Protein AF-A0A2D4TL24-F1 (afdb_monomer_lite)

Foldseek 3Di:
DVVVVVVVVVVVVVVVVVVVDDPPAFDKDKDFPPPVVVVVVVQCVRLVHDKDFDDWDDD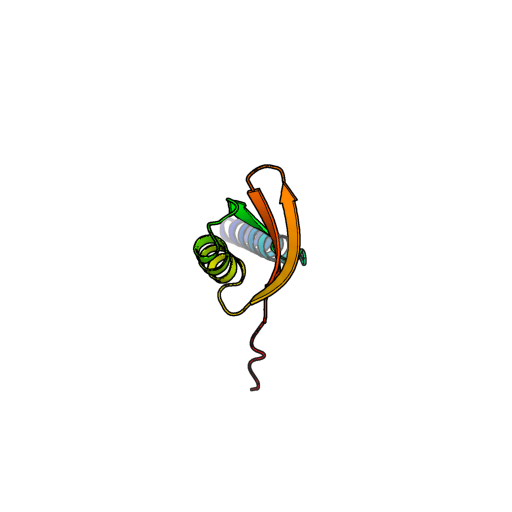DRMIITGIDRDPDPPPD

pLDDT: mean 82.87, std 15.15, range [38.28, 97.06]

Radius of gyration: 19.34 Å; chains: 1; bounding box: 38×36×53 Å

Secondary structure (DSSP, 8-state):
-HHHHHHHHHHHHHHHHHHT----PPPEEEEETT-HHHHHHHHHHHHTS-EEEEEEEEETTEEEEEEEE-------

Sequence (76 aa):
MLNSLHISITCYILLMMVLAGCSKKEPEVFFRRGERDVLKMKSIQACHGDFRVMEETDFGPFIRAKLKCIKRELRG

Structure (mmCIF, N/CA/C/O backbone):
data_AF-A0A2D4TL24-F1
#
_entry.id   AF-A0A2D4TL24-F1
#
loop_
_atom_site.group_PDB
_atom_site.id
_atom_site.type_symbol
_atom_site.label_atom_id
_atom_site.label_alt_id
_atom_site.label_comp_id
_atom_site.label_asym_id
_atom_site.label_entity_id
_atom_site.label_seq_id
_atom_site.pdbx_PDB_ins_code
_atom_site.Cartn_x
_atom_site.Cartn_y
_atom_site.Cartn_z
_atom_site.occupancy
_atom_site.B_iso_or_equiv
_atom_site.auth_seq_id
_atom_site.auth_comp_id
_atom_site.auth_asym_id
_atom_site.auth_atom_id
_atom_site.pdbx_PDB_model_num
ATOM 1 N N . MET A 1 1 ? 25.286 15.944 -39.843 1.00 49.44 1 MET A N 1
ATOM 2 C CA . MET A 1 1 ? 25.606 16.147 -38.408 1.00 49.44 1 MET A CA 1
ATOM 3 C C . MET A 1 1 ? 24.376 16.113 -37.496 1.00 49.44 1 MET A C 1
ATOM 5 O O . MET A 1 1 ? 24.498 15.594 -36.395 1.00 49.44 1 MET A O 1
ATOM 9 N N . LEU A 1 2 ? 23.195 16.562 -37.948 1.00 55.84 2 LEU A N 1
ATOM 10 C CA . LEU A 1 2 ? 21.944 16.552 -37.165 1.00 55.84 2 LEU A CA 1
ATOM 11 C C . LEU A 1 2 ? 21.516 15.148 -36.673 1.00 55.84 2 LEU A C 1
ATOM 13 O O . LEU A 1 2 ? 21.109 14.988 -35.527 1.00 55.84 2 LEU A O 1
ATOM 17 N N . ASN A 1 3 ? 21.712 14.114 -37.498 1.00 56.97 3 ASN A N 1
ATOM 18 C CA . ASN A 1 3 ? 21.303 12.739 -37.173 1.00 56.97 3 ASN A CA 1
ATOM 19 C C . ASN A 1 3 ? 22.155 12.095 -36.065 1.00 56.97 3 ASN A C 1
ATOM 21 O O . ASN A 1 3 ? 21.631 11.342 -35.253 1.00 56.97 3 ASN A O 1
ATOM 25 N N . SER A 1 4 ? 23.451 12.422 -35.990 1.00 60.16 4 SER A N 1
ATOM 26 C CA . SER A 1 4 ? 24.353 11.867 -34.965 1.00 60.16 4 SER A CA 1
ATOM 27 C C . SER A 1 4 ? 24.065 12.458 -33.579 1.00 60.16 4 SER A C 1
ATOM 29 O O . SER A 1 4 ? 24.113 11.761 -32.567 1.00 60.16 4 SER A O 1
ATOM 31 N N . LEU A 1 5 ? 23.690 13.743 -33.538 1.00 60.97 5 LEU A N 1
ATOM 32 C CA . LEU A 1 5 ? 23.292 14.428 -32.308 1.00 60.97 5 LEU A CA 1
ATOM 33 C C . LEU A 1 5 ? 21.958 13.885 -31.767 1.00 60.97 5 LEU A C 1
ATOM 35 O O . LEU A 1 5 ? 21.823 13.662 -30.567 1.00 60.97 5 LEU A O 1
ATOM 39 N N . HIS A 1 6 ? 21.002 13.599 -32.657 1.00 64.06 6 HIS A N 1
ATOM 40 C CA . HIS A 1 6 ? 19.699 13.035 -32.297 1.00 64.06 6 HIS A CA 1
ATOM 41 C C . HIS A 1 6 ? 19.816 11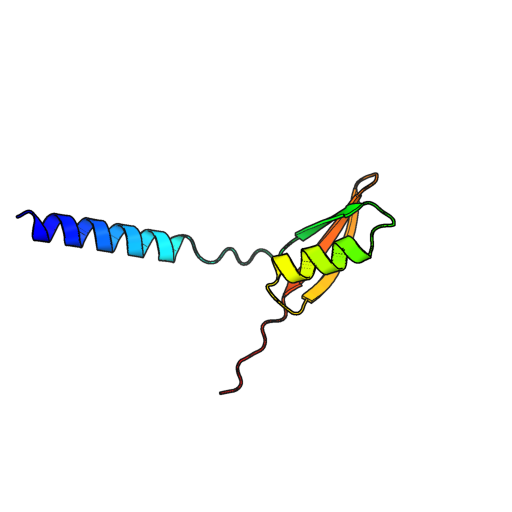.616 -31.715 1.00 64.06 6 HIS A C 1
ATOM 43 O O . HIS A 1 6 ? 19.181 11.294 -30.711 1.00 64.06 6 HIS A O 1
ATOM 49 N N . ILE A 1 7 ? 20.679 10.778 -32.300 1.00 71.69 7 ILE A N 1
ATOM 50 C CA . ILE A 1 7 ? 20.972 9.425 -31.797 1.00 71.69 7 ILE A CA 1
ATOM 51 C C . ILE A 1 7 ? 21.605 9.485 -30.397 1.00 71.69 7 ILE A C 1
ATOM 53 O O . ILE A 1 7 ? 21.183 8.748 -29.508 1.00 71.69 7 ILE A O 1
ATOM 57 N N . SER A 1 8 ? 22.556 10.400 -30.173 1.00 78.75 8 SER A N 1
ATOM 58 C CA . SER A 1 8 ? 23.220 10.569 -28.872 1.00 78.75 8 SER A CA 1
ATOM 59 C C . SER A 1 8 ? 22.238 10.959 -27.757 1.00 78.75 8 SER A C 1
ATOM 61 O O . SER A 1 8 ? 22.228 10.350 -26.686 1.00 78.75 8 SER A O 1
ATOM 63 N N . ILE A 1 9 ? 21.332 11.903 -28.037 1.00 83.38 9 ILE A N 1
ATOM 64 C CA . ILE A 1 9 ? 20.297 12.338 -27.084 1.00 83.38 9 ILE A CA 1
ATOM 65 C C . ILE A 1 9 ? 19.319 11.196 -26.778 1.00 83.38 9 ILE A C 1
ATOM 67 O O . ILE A 1 9 ? 18.973 10.966 -25.621 1.00 83.38 9 ILE A O 1
ATOM 71 N N . THR A 1 10 ? 18.911 10.439 -27.798 1.00 82.94 10 THR A N 1
ATOM 72 C CA . THR A 1 10 ? 17.950 9.337 -27.628 1.00 82.94 10 THR A CA 1
ATOM 73 C C . THR A 1 10 ? 18.545 8.209 -26.776 1.00 82.94 10 THR A C 1
ATOM 75 O O . THR A 1 10 ? 17.881 7.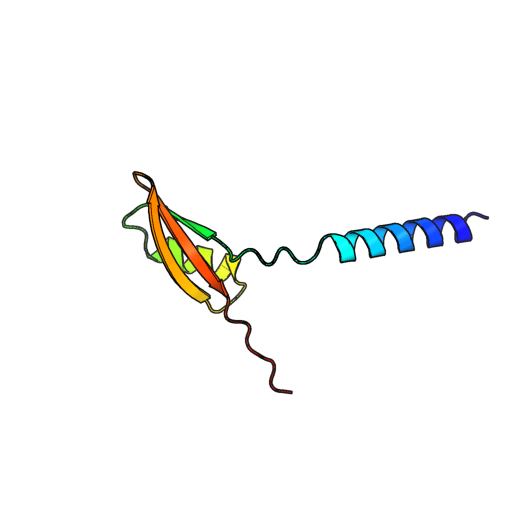702 -25.872 1.00 82.94 10 THR A O 1
ATOM 78 N N . CYS A 1 11 ? 19.819 7.866 -26.995 1.00 82.81 11 CYS A N 1
ATOM 79 C CA . CYS A 1 11 ? 20.551 6.902 -26.167 1.00 82.81 11 CYS A CA 1
ATOM 80 C C . CYS A 1 11 ? 20.687 7.368 -24.712 1.00 82.81 11 CYS A C 1
ATOM 82 O O . CYS A 1 11 ? 20.505 6.570 -23.793 1.00 82.81 11 CYS A O 1
ATOM 84 N N . TYR A 1 12 ? 20.967 8.655 -24.492 1.00 85.31 12 TYR A N 1
ATOM 85 C CA . TYR A 1 12 ? 21.070 9.217 -23.147 1.00 85.31 12 TYR A CA 1
ATOM 86 C C . TYR A 1 12 ? 19.735 9.140 -22.391 1.00 85.31 12 TYR A C 1
ATOM 88 O O . TYR A 1 12 ? 19.700 8.713 -21.239 1.00 85.31 12 TYR A O 1
ATOM 96 N N . ILE A 1 13 ? 18.620 9.472 -23.046 1.00 82.56 13 ILE A N 1
ATOM 97 C CA . ILE A 1 13 ? 17.283 9.395 -22.437 1.00 82.56 13 ILE A CA 1
ATOM 98 C C . ILE A 1 13 ? 16.913 7.941 -22.098 1.00 82.56 13 ILE A C 1
ATOM 100 O O . ILE A 1 13 ? 16.406 7.674 -21.008 1.00 82.56 13 ILE A O 1
ATOM 104 N N . LEU A 1 14 ? 17.204 6.990 -22.992 1.00 81.69 14 LEU A N 1
ATOM 105 C CA . LEU A 1 14 ? 16.991 5.560 -22.741 1.00 81.69 14 LEU A CA 1
ATOM 106 C C . LEU A 1 14 ? 17.810 5.061 -21.543 1.00 81.69 14 LEU A C 1
ATOM 108 O O . LEU A 1 14 ? 17.271 4.364 -20.685 1.00 81.69 14 LEU A O 1
ATOM 112 N N . LEU A 1 15 ? 19.077 5.468 -21.436 1.00 79.69 15 LEU A N 1
ATOM 113 C CA . LEU A 1 15 ? 19.936 5.126 -20.301 1.00 79.69 15 LEU A CA 1
ATOM 114 C C . LEU A 1 15 ? 19.376 5.670 -18.977 1.00 79.69 15 LEU A C 1
ATOM 116 O O . LEU A 1 15 ? 19.3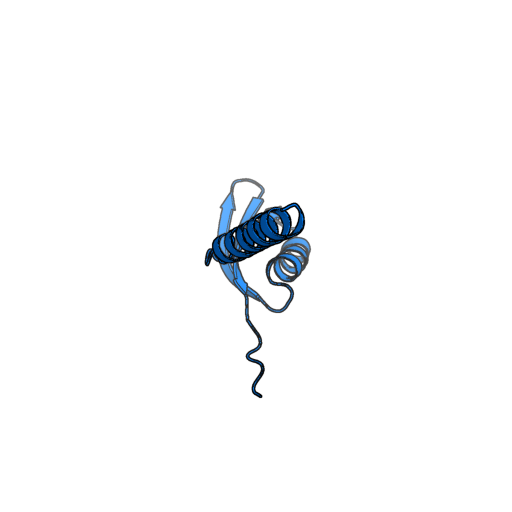31 4.947 -17.984 1.00 79.69 15 LEU A O 1
ATOM 120 N N . MET A 1 16 ? 18.896 6.916 -18.965 1.00 76.62 16 MET A N 1
ATOM 121 C CA . MET A 1 16 ? 18.306 7.531 -17.770 1.00 76.62 16 MET A CA 1
ATOM 122 C C . MET A 1 16 ? 16.999 6.844 -17.347 1.00 76.62 16 MET A C 1
ATOM 124 O O . MET A 1 16 ? 16.766 6.671 -16.152 1.00 76.62 16 MET A O 1
ATOM 128 N N . MET A 1 17 ? 16.177 6.382 -18.297 1.00 74.62 17 MET A N 1
ATOM 129 C CA . MET A 1 17 ? 14.977 5.589 -17.993 1.00 74.62 17 MET A CA 1
ATOM 130 C C . MET A 1 17 ? 15.314 4.234 -17.356 1.00 74.62 17 MET A C 1
ATOM 132 O O . MET A 1 17 ? 14.617 3.802 -16.440 1.00 74.62 17 MET A O 1
ATOM 136 N N . VAL A 1 18 ? 16.395 3.582 -17.795 1.00 72.19 18 VAL A N 1
ATOM 137 C CA . VAL A 1 18 ? 16.863 2.319 -17.200 1.00 72.19 18 VAL A CA 1
ATOM 138 C C . VAL A 1 18 ? 17.412 2.543 -15.790 1.00 72.19 18 VAL A C 1
ATOM 140 O O . VAL A 1 18 ? 17.106 1.765 -14.893 1.00 72.19 18 VAL A O 1
ATOM 143 N N . LEU A 1 19 ? 18.169 3.622 -15.564 1.00 68.69 19 LEU A N 1
ATOM 144 C CA . LEU A 1 19 ? 18.719 3.954 -14.243 1.00 68.69 19 LEU A CA 1
ATOM 145 C C . LEU A 1 19 ? 17.643 4.406 -13.238 1.00 68.69 19 LEU A C 1
ATOM 147 O O . LEU A 1 19 ? 17.837 4.267 -12.031 1.00 68.69 19 LEU A O 1
ATOM 151 N N . ALA A 1 20 ? 16.501 4.909 -13.714 1.00 66.88 20 ALA A N 1
ATOM 152 C CA . ALA A 1 20 ? 15.370 5.291 -12.869 1.00 66.88 20 ALA A CA 1
ATOM 153 C C . ALA A 1 20 ? 14.537 4.095 -12.344 1.00 66.88 20 ALA A C 1
ATOM 155 O O . ALA A 1 20 ? 13.722 4.277 -11.437 1.00 66.88 20 ALA A O 1
ATOM 156 N N . GLY A 1 21 ? 14.732 2.871 -12.859 1.00 60.44 21 GLY A N 1
ATOM 157 C CA . GLY A 1 21 ? 14.095 1.643 -12.355 1.00 60.44 21 GLY A CA 1
ATOM 158 C C . GLY A 1 21 ? 15.133 0.723 -11.699 1.00 60.44 21 GLY A C 1
ATOM 159 O O . GLY A 1 21 ? 16.165 0.438 -12.277 1.00 60.44 21 GLY A O 1
ATOM 160 N N . CYS A 1 22 ? 14.992 0.180 -10.495 1.00 59.34 22 CYS A N 1
ATOM 161 C CA . CYS A 1 22 ? 13.819 -0.202 -9.728 1.00 59.34 22 CYS A CA 1
ATOM 162 C C . CYS A 1 22 ? 14.070 0.139 -8.255 1.00 59.34 22 CYS A C 1
ATOM 164 O O . CYS A 1 22 ? 14.873 -0.531 -7.598 1.00 59.34 22 CYS A O 1
ATOM 166 N N . SER A 1 23 ? 13.354 1.120 -7.703 1.00 55.53 23 SER A N 1
ATOM 167 C CA . SER A 1 23 ? 13.268 1.240 -6.247 1.00 55.53 23 SER A CA 1
ATOM 168 C C . SER A 1 23 ? 12.581 -0.019 -5.714 1.00 55.53 23 SER A C 1
ATOM 170 O O . SER A 1 23 ? 11.372 -0.185 -5.850 1.00 55.53 23 SER A O 1
ATOM 172 N N . LYS A 1 24 ? 13.359 -0.943 -5.134 1.00 64.38 24 LYS A N 1
ATOM 173 C CA . LYS A 1 24 ? 12.870 -2.173 -4.479 1.00 64.38 24 LYS A CA 1
ATOM 174 C C . LYS A 1 24 ? 12.199 -1.886 -3.129 1.00 64.38 24 LYS A C 1
ATOM 176 O O . LYS A 1 24 ? 12.156 -2.764 -2.271 1.00 64.38 24 LYS A O 1
ATOM 181 N N . LYS A 1 25 ? 11.738 -0.657 -2.892 1.00 71.81 25 LYS A N 1
ATOM 182 C CA . LYS A 1 25 ? 11.048 -0.338 -1.651 1.00 71.81 25 LYS A CA 1
ATOM 183 C C . LYS A 1 25 ? 9.646 -0.934 -1.726 1.00 71.81 25 LYS A C 1
ATOM 185 O O . LYS A 1 25 ? 8.907 -0.657 -2.668 1.00 71.81 25 LYS A O 1
ATOM 190 N N . GLU A 1 26 ? 9.316 -1.780 -0.756 1.00 82.75 26 GLU A N 1
ATOM 191 C CA . GLU A 1 26 ? 7.962 -2.307 -0.597 1.00 82.75 26 GLU A CA 1
ATOM 192 C C . GLU A 1 26 ? 6.968 -1.136 -0.506 1.00 82.75 26 GLU A C 1
ATOM 194 O O . GLU A 1 26 ? 7.241 -0.173 0.220 1.00 82.75 26 GLU A O 1
ATOM 199 N N . PRO A 1 27 ? 5.861 -1.158 -1.271 1.00 89.44 27 PRO A N 1
ATOM 200 C CA . PRO A 1 27 ? 4.915 -0.058 -1.265 1.00 89.44 27 PRO A CA 1
ATOM 201 C C . PRO A 1 27 ? 4.223 0.072 0.088 1.00 89.44 27 PRO A C 1
ATOM 203 O O . PRO A 1 27 ? 4.001 -0.898 0.812 1.00 89.44 27 PRO A O 1
ATOM 206 N N . GLU A 1 28 ? 3.851 1.302 0.416 1.00 93.81 28 GLU A N 1
ATOM 207 C CA . GLU A 1 28 ? 3.200 1.650 1.673 1.00 93.81 28 GLU A CA 1
ATOM 208 C C . GLU A 1 28 ? 1.951 2.471 1.357 1.00 93.81 28 GLU A C 1
ATOM 210 O O . GLU A 1 28 ? 1.988 3.364 0.507 1.00 93.81 28 GLU A O 1
ATOM 215 N N . VAL A 1 29 ? 0.841 2.188 2.037 1.00 95.25 29 VAL A N 1
ATOM 216 C CA . VAL A 1 29 ? -0.420 2.917 1.853 1.00 95.25 29 VAL A CA 1
ATOM 217 C C . VAL A 1 29 ? -0.941 3.449 3.177 1.00 95.25 29 VAL A C 1
ATOM 219 O O . VAL A 1 29 ? -0.761 2.836 4.225 1.00 95.25 29 VAL A O 1
ATOM 222 N N . PHE A 1 30 ? -1.616 4.595 3.117 1.00 95.69 30 PHE A N 1
ATOM 223 C CA . PHE A 1 30 ? -2.246 5.227 4.272 1.00 95.69 30 PHE A CA 1
ATOM 224 C C . PHE A 1 30 ? -3.755 5.290 4.102 1.00 95.69 30 PHE A C 1
ATOM 226 O O . PHE A 1 30 ? -4.259 5.660 3.033 1.00 95.69 30 PHE A O 1
ATOM 233 N N . PHE A 1 31 ? -4.478 4.989 5.169 1.00 95.06 31 PHE A N 1
ATOM 234 C CA . PHE A 1 31 ? -5.934 5.066 5.219 1.00 95.06 31 PHE A CA 1
ATOM 235 C C . PHE A 1 31 ? -6.389 5.453 6.628 1.00 95.06 31 PHE A C 1
ATOM 237 O O . PHE A 1 31 ? -5.627 5.322 7.585 1.00 95.06 31 PHE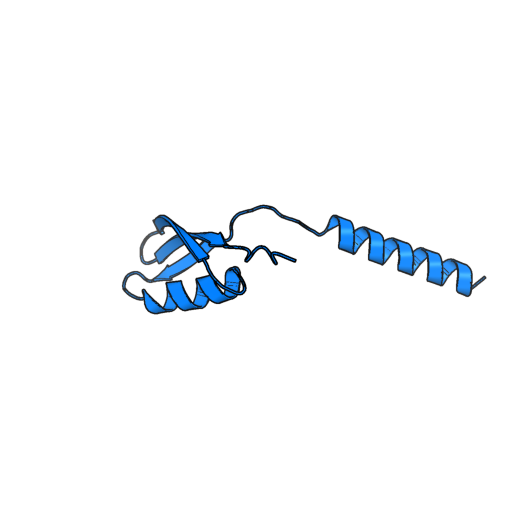 A O 1
ATOM 244 N N . ARG A 1 32 ? -7.601 5.993 6.767 1.00 95.38 32 ARG A N 1
ATOM 245 C CA . ARG A 1 32 ? -8.133 6.374 8.079 1.00 95.38 32 ARG A CA 1
ATOM 246 C C . ARG A 1 32 ? -8.587 5.132 8.842 1.00 95.38 32 ARG A C 1
ATOM 248 O O . ARG A 1 32 ? -9.077 4.169 8.250 1.00 95.38 32 ARG A O 1
ATOM 255 N N . ARG A 1 33 ? -8.478 5.161 10.170 1.00 93.62 33 ARG A N 1
ATOM 256 C CA . ARG A 1 33 ? -9.021 4.098 11.026 1.00 93.62 33 ARG A CA 1
ATOM 257 C C . ARG A 1 33 ? -10.525 3.924 10.765 1.00 93.62 33 ARG A C 1
ATOM 259 O O . ARG A 1 33 ? -11.267 4.901 10.771 1.00 93.62 33 ARG A O 1
ATOM 266 N N . GLY A 1 34 ? -10.952 2.680 10.549 1.00 91.19 34 GLY A N 1
ATOM 267 C CA . GLY A 1 34 ? -12.336 2.329 10.203 1.00 91.19 34 GLY A CA 1
ATOM 268 C C . GLY A 1 34 ? -12.612 2.220 8.698 1.00 91.19 34 GLY A C 1
ATOM 269 O O . GLY A 1 34 ? -13.587 1.585 8.319 1.00 91.19 34 GLY A O 1
ATOM 270 N N . GLU A 1 35 ? -11.734 2.734 7.830 1.00 94.31 35 GLU A N 1
ATOM 271 C CA . GLU A 1 35 ? -11.912 2.696 6.368 1.00 94.31 35 GLU A CA 1
ATOM 272 C C . GLU A 1 35 ? -11.155 1.521 5.721 1.00 94.31 35 GLU A C 1
ATOM 274 O O . GLU A 1 35 ? -10.265 1.701 4.884 1.00 94.31 35 GLU A O 1
ATOM 279 N N . ARG A 1 36 ? -11.480 0.283 6.116 1.00 90.69 36 ARG A N 1
ATOM 280 C CA . ARG A 1 36 ? -10.764 -0.920 5.636 1.00 90.69 36 ARG A CA 1
ATOM 281 C C . ARG A 1 36 ? -10.906 -1.136 4.120 1.00 90.69 36 ARG A C 1
ATOM 283 O O . ARG A 1 36 ? -9.992 -1.665 3.490 1.00 90.69 36 ARG A O 1
ATOM 290 N N . ASP A 1 37 ? -11.998 -0.687 3.509 1.00 94.94 37 ASP A N 1
ATOM 291 C CA . ASP A 1 37 ? -12.195 -0.788 2.056 1.00 94.94 37 ASP A CA 1
ATOM 292 C C . ASP A 1 37 ? -11.200 0.083 1.272 1.00 94.94 37 ASP A C 1
ATOM 294 O O . ASP A 1 37 ? -10.698 -0.317 0.217 1.00 94.94 37 ASP A O 1
ATOM 298 N N . VAL A 1 38 ? -10.823 1.237 1.837 1.00 94.56 38 VAL A N 1
ATOM 299 C CA . VAL A 1 38 ? -9.820 2.143 1.259 1.00 94.56 38 VAL A CA 1
ATOM 300 C C . VAL A 1 38 ? -8.439 1.491 1.254 1.00 94.56 38 VAL A C 1
ATOM 302 O O . VAL A 1 38 ? -7.704 1.642 0.275 1.00 94.56 38 VAL A O 1
ATOM 305 N N . LEU A 1 39 ? -8.096 0.720 2.296 1.00 94.38 39 LEU A N 1
ATOM 306 C CA . LEU A 1 39 ? -6.865 -0.078 2.322 1.00 94.38 39 LEU A CA 1
ATOM 307 C C . LEU A 1 39 ? -6.811 -1.020 1.117 1.00 94.38 39 LEU A C 1
ATOM 309 O O . LEU A 1 39 ? -5.810 -1.029 0.400 1.00 94.38 39 LEU A O 1
ATOM 313 N N . LYS A 1 40 ? -7.879 -1.785 0.864 1.00 92.81 40 LYS A N 1
ATOM 314 C CA . LYS A 1 40 ? -7.914 -2.744 -0.249 1.00 92.81 40 LYS A CA 1
ATOM 315 C C . LYS A 1 40 ? -7.751 -2.043 -1.596 1.00 92.81 40 LYS A C 1
ATOM 317 O O . LYS A 1 40 ? -6.899 -2.442 -2.386 1.00 92.81 40 LYS A O 1
ATOM 322 N N . MET A 1 41 ? -8.515 -0.977 -1.831 1.00 95.56 41 MET A N 1
ATOM 323 C CA . MET A 1 41 ? -8.458 -0.210 -3.078 1.00 95.56 41 MET A CA 1
ATOM 324 C C . MET A 1 41 ? -7.055 0.357 -3.337 1.00 95.56 41 MET A C 1
ATOM 326 O O . MET A 1 41 ? -6.481 0.127 -4.402 1.00 95.56 41 MET A O 1
ATOM 330 N N . LYS A 1 42 ? -6.470 1.046 -2.347 1.00 95.06 42 LYS A N 1
ATOM 331 C CA . LYS A 1 42 ? -5.132 1.641 -2.479 1.00 95.06 42 LYS A CA 1
ATOM 332 C C . LYS A 1 42 ? -4.043 0.586 -2.651 1.00 95.06 42 LYS A C 1
ATOM 334 O O . LYS A 1 42 ? -3.094 0.815 -3.392 1.00 95.06 42 LYS A O 1
ATOM 339 N N . SER A 1 43 ? -4.180 -0.567 -2.001 1.00 94.69 43 SER A N 1
ATOM 340 C CA . SER A 1 43 ? -3.193 -1.646 -2.101 1.00 94.69 43 SER A CA 1
ATOM 341 C C . SER A 1 43 ? -3.189 -2.303 -3.480 1.00 94.69 43 SER A C 1
ATOM 343 O O . SER A 1 43 ? -2.118 -2.543 -4.030 1.00 94.69 43 SER A O 1
ATOM 345 N N . ILE A 1 44 ? -4.366 -2.525 -4.079 1.00 93.19 44 ILE A N 1
ATOM 346 C CA . ILE A 1 44 ? -4.476 -3.025 -5.460 1.00 93.19 44 ILE A CA 1
ATOM 347 C C . ILE A 1 44 ? -3.858 -2.024 -6.435 1.00 93.19 44 ILE A C 1
ATOM 349 O O . ILE A 1 44 ? -3.119 -2.422 -7.332 1.00 93.19 44 ILE A O 1
ATOM 353 N N . GLN A 1 45 ? -4.120 -0.728 -6.242 1.00 92.50 45 GLN A N 1
ATOM 354 C CA . GLN A 1 45 ? -3.550 0.326 -7.078 1.00 92.50 45 GLN A CA 1
ATOM 355 C C . GLN A 1 45 ? -2.021 0.388 -6.957 1.00 92.50 45 GLN A C 1
ATOM 357 O O . GLN A 1 45 ? -1.339 0.490 -7.970 1.00 92.50 45 GLN A O 1
ATOM 362 N N . ALA A 1 46 ? -1.482 0.288 -5.739 1.00 91.44 46 ALA A N 1
ATOM 363 C CA . ALA A 1 46 ? -0.042 0.326 -5.496 1.00 91.44 46 ALA A CA 1
ATOM 364 C C . ALA A 1 46 ? 0.687 -0.923 -6.020 1.00 91.44 46 ALA A C 1
ATOM 366 O O . ALA A 1 46 ? 1.814 -0.822 -6.499 1.00 91.44 46 ALA A O 1
ATOM 367 N N . CYS A 1 47 ? 0.054 -2.097 -5.936 1.00 90.75 47 CYS A N 1
ATOM 368 C CA . CYS A 1 47 ? 0.645 -3.361 -6.377 1.00 90.75 47 CYS A CA 1
ATOM 369 C C . CYS A 1 47 ? 0.297 -3.762 -7.811 1.00 90.75 47 CYS A C 1
ATOM 371 O O . CYS A 1 47 ? 0.827 -4.763 -8.291 1.00 90.75 47 CYS A O 1
ATOM 373 N N . HIS A 1 48 ? -0.580 -3.014 -8.487 1.00 90.00 48 HIS A N 1
ATOM 374 C CA . HIS A 1 48 ? -1.145 -3.381 -9.786 1.00 90.00 48 HIS A CA 1
ATOM 375 C C . HIS A 1 48 ? -1.691 -4.824 -9.809 1.00 90.00 48 HIS A C 1
ATOM 377 O O . HIS A 1 48 ? -1.535 -5.543 -10.795 1.00 90.00 48 HIS A O 1
ATOM 383 N N . GLY A 1 49 ? -2.306 -5.268 -8.708 1.00 88.81 49 GLY A N 1
ATOM 384 C CA . GLY A 1 49 ? -2.771 -6.646 -8.560 1.00 88.81 49 GLY A CA 1
ATOM 385 C C . GLY A 1 49 ? -2.830 -7.129 -7.114 1.00 88.81 49 GLY A C 1
ATOM 386 O O . GLY A 1 49 ? -3.170 -6.375 -6.201 1.00 88.81 49 GLY A O 1
ATOM 387 N N . ASP A 1 50 ? -2.519 -8.413 -6.928 1.00 92.69 50 ASP A N 1
ATOM 388 C CA . ASP A 1 50 ? -2.583 -9.088 -5.635 1.00 92.69 50 ASP A CA 1
ATOM 389 C C . ASP A 1 50 ? -1.506 -8.571 -4.667 1.00 92.69 50 ASP A C 1
ATOM 391 O O . ASP A 1 50 ? -0.362 -8.284 -5.039 1.00 92.69 50 ASP A O 1
ATOM 395 N N . PHE A 1 51 ? -1.870 -8.475 -3.390 1.00 93.69 51 PHE A N 1
ATOM 396 C CA . PHE A 1 51 ? -1.010 -7.931 -2.346 1.00 93.69 51 PHE A CA 1
ATOM 397 C C . PHE A 1 51 ? -1.184 -8.686 -1.030 1.00 93.69 51 PHE A C 1
ATOM 399 O O . PHE A 1 51 ? -2.215 -9.302 -0.763 1.00 93.69 51 PHE A O 1
ATOM 406 N N . ARG A 1 52 ? -0.168 -8.585 -0.175 1.00 94.88 52 ARG A N 1
ATOM 407 C CA . ARG A 1 52 ? -0.209 -9.029 1.216 1.00 94.88 52 ARG A CA 1
ATOM 408 C C . ARG A 1 52 ? 0.154 -7.864 2.126 1.00 94.88 52 ARG A C 1
ATOM 410 O O . ARG A 1 52 ? 1.162 -7.202 1.900 1.00 94.88 52 ARG A O 1
ATOM 417 N N . VAL A 1 53 ? -0.643 -7.634 3.165 1.00 94.94 53 VAL A N 1
ATOM 418 C CA . VAL A 1 53 ? -0.294 -6.679 4.224 1.00 94.94 53 VAL A CA 1
ATOM 419 C C . VAL A 1 53 ? 0.767 -7.316 5.118 1.00 94.94 53 VAL A C 1
ATOM 421 O O . VAL A 1 53 ? 0.579 -8.433 5.602 1.00 94.94 53 VAL A O 1
ATOM 424 N N . MET A 1 54 ? 1.892 -6.627 5.281 1.00 95.12 54 MET A N 1
ATOM 425 C CA . MET A 1 54 ? 3.031 -7.072 6.087 1.00 95.12 54 MET A CA 1
ATOM 426 C C . MET A 1 54 ? 2.953 -6.530 7.512 1.00 95.12 54 MET A C 1
ATOM 428 O O . MET A 1 54 ? 3.134 -7.273 8.469 1.00 95.12 54 MET A O 1
ATOM 432 N N . GLU A 1 55 ? 2.678 -5.235 7.640 1.00 95.00 55 GLU A N 1
ATOM 433 C CA . GLU A 1 55 ? 2.675 -4.512 8.909 1.00 95.00 55 GLU A CA 1
ATOM 434 C C . GLU A 1 55 ? 1.648 -3.384 8.826 1.00 95.00 55 GLU A C 1
ATOM 436 O O . GLU A 1 55 ? 1.554 -2.722 7.790 1.00 95.00 55 GLU A O 1
ATOM 441 N N . GLU A 1 56 ? 0.902 -3.162 9.905 1.00 95.75 56 GLU A N 1
ATOM 442 C CA . GLU A 1 56 ? 0.038 -1.996 10.083 1.00 95.75 56 GLU A CA 1
ATOM 443 C C . GLU A 1 56 ? 0.550 -1.202 11.288 1.00 95.75 56 GLU A C 1
ATOM 445 O O . GLU A 1 56 ? 0.694 -1.748 12.381 1.00 95.75 56 GLU A O 1
ATOM 450 N N . THR A 1 57 ? 0.841 0.080 11.088 1.00 96.56 57 THR A N 1
ATOM 451 C CA . THR A 1 57 ? 1.301 0.987 12.143 1.00 96.56 57 THR A CA 1
ATOM 452 C C . THR A 1 57 ? 0.302 2.125 12.301 1.00 96.56 57 THR A C 1
ATOM 454 O O . THR A 1 57 ? -0.044 2.792 11.320 1.00 96.56 57 THR A O 1
ATOM 457 N N . ASP A 1 58 ? -0.137 2.387 13.529 1.00 96.12 58 ASP A N 1
ATOM 458 C CA . ASP A 1 58 ? -0.980 3.540 13.835 1.00 96.12 58 ASP A CA 1
ATOM 459 C C . ASP A 1 58 ? -0.188 4.853 13.761 1.00 96.12 58 ASP A C 1
ATOM 461 O O . ASP A 1 58 ? 0.881 5.010 14.348 1.00 96.12 58 ASP A O 1
ATOM 465 N N . PHE A 1 59 ? -0.764 5.826 13.063 1.00 92.62 59 PHE A N 1
ATOM 466 C CA . PHE A 1 59 ? -0.286 7.198 12.930 1.00 92.62 59 PHE A CA 1
ATOM 467 C C . PHE A 1 59 ? -1.449 8.154 13.222 1.00 92.62 59 PHE A C 1
ATOM 469 O O . PHE A 1 59 ? -2.068 8.732 12.323 1.00 92.62 59 PHE A O 1
ATOM 476 N N . GLY A 1 60 ? -1.783 8.296 14.508 1.00 91.88 60 GLY A N 1
ATOM 477 C CA . GLY A 1 60 ? -2.913 9.112 14.955 1.00 91.88 60 GLY A CA 1
ATOM 478 C C . GLY A 1 60 ? -4.247 8.581 14.403 1.00 91.88 60 GLY A C 1
ATOM 479 O O . GLY A 1 60 ? -4.600 7.440 14.699 1.00 91.88 60 GLY A O 1
ATOM 480 N N . PRO A 1 61 ? -5.013 9.367 13.617 1.00 94.44 61 PRO A N 1
ATOM 481 C CA . PRO A 1 61 ? -6.263 8.902 13.009 1.00 94.44 61 PRO A CA 1
ATOM 482 C C . PRO A 1 61 ? -6.055 8.022 11.762 1.00 94.44 61 PRO A C 1
ATOM 484 O O . PRO A 1 61 ? -7.034 7.512 11.209 1.00 94.44 61 PRO A O 1
ATOM 487 N N . PHE A 1 62 ? -4.812 7.857 11.303 1.00 95.94 62 PHE A N 1
ATOM 488 C CA . PHE A 1 62 ? -4.456 7.071 10.125 1.00 95.94 62 PHE A CA 1
ATOM 489 C C . PHE A 1 62 ? -3.723 5.788 10.503 1.00 95.94 62 PHE A C 1
ATOM 491 O O . PHE A 1 62 ? -3.100 5.692 11.556 1.00 95.94 62 PHE A O 1
ATOM 498 N N . ILE A 1 63 ? -3.761 4.820 9.598 1.00 97.06 63 ILE A N 1
ATOM 499 C CA . ILE A 1 63 ? -2.987 3.588 9.648 1.00 97.06 63 ILE A CA 1
ATOM 500 C C . ILE A 1 63 ? -2.101 3.560 8.404 1.00 97.06 63 ILE A C 1
ATOM 502 O O . ILE A 1 63 ? -2.576 3.798 7.288 1.00 97.06 63 ILE A O 1
ATOM 506 N N . ARG A 1 64 ? -0.810 3.289 8.602 1.00 95.94 64 ARG A N 1
ATOM 507 C CA . ARG A 1 64 ? 0.152 2.989 7.537 1.00 95.94 64 ARG A CA 1
ATOM 508 C C . ARG A 1 64 ? 0.236 1.474 7.391 1.00 95.94 64 ARG A C 1
ATOM 510 O O . ARG A 1 64 ? 0.636 0.806 8.335 1.00 95.94 64 ARG A O 1
ATOM 517 N N . ALA A 1 65 ? -0.084 0.947 6.216 1.00 96.31 65 ALA A N 1
ATOM 518 C CA . ALA A 1 65 ? 0.103 -0.461 5.890 1.00 96.31 65 ALA A CA 1
ATOM 519 C C . ALA A 1 65 ? 1.295 -0.638 4.943 1.00 96.31 65 ALA A C 1
ATOM 521 O O . ALA A 1 65 ? 1.308 -0.068 3.849 1.00 96.31 65 ALA A O 1
ATOM 522 N N . LYS A 1 66 ? 2.279 -1.447 5.347 1.00 95.44 66 LYS A N 1
ATOM 523 C CA . LYS A 1 66 ? 3.348 -1.930 4.461 1.00 95.44 66 LYS A CA 1
ATOM 524 C C . LYS A 1 66 ? 2.834 -3.111 3.654 1.00 95.44 66 LYS A C 1
ATOM 526 O O . LYS A 1 66 ? 2.214 -4.023 4.208 1.00 95.44 66 LYS A O 1
ATOM 531 N N . LEU A 1 67 ? 3.099 -3.105 2.355 1.00 94.50 67 LEU A N 1
ATOM 532 C CA . LEU A 1 67 ? 2.561 -4.076 1.415 1.00 94.50 67 LEU A CA 1
ATOM 533 C C . LEU A 1 67 ? 3.678 -4.878 0.761 1.00 94.50 67 LEU A C 1
ATOM 535 O O . LEU A 1 67 ? 4.662 -4.327 0.280 1.00 94.50 67 LEU A O 1
ATOM 539 N N . LYS A 1 68 ? 3.452 -6.181 0.627 1.00 92.94 68 LYS A N 1
ATOM 540 C CA . LYS A 1 68 ? 4.213 -7.043 -0.267 1.00 92.94 68 LYS A CA 1
ATOM 541 C C . LYS A 1 68 ? 3.370 -7.341 -1.498 1.00 92.94 68 LYS A C 1
ATOM 543 O O . LYS A 1 68 ? 2.354 -8.033 -1.402 1.00 92.94 68 LYS A O 1
ATOM 548 N N . CYS A 1 69 ? 3.786 -6.830 -2.651 1.00 91.69 69 CYS A N 1
ATOM 549 C CA . CYS A 1 69 ? 3.110 -7.125 -3.911 1.00 91.69 69 CYS A CA 1
ATOM 550 C C . CYS A 1 69 ? 3.430 -8.543 -4.369 1.00 91.69 69 CYS A C 1
ATOM 552 O O . CYS A 1 69 ? 4.594 -8.953 -4.411 1.00 91.69 69 CYS A O 1
ATOM 554 N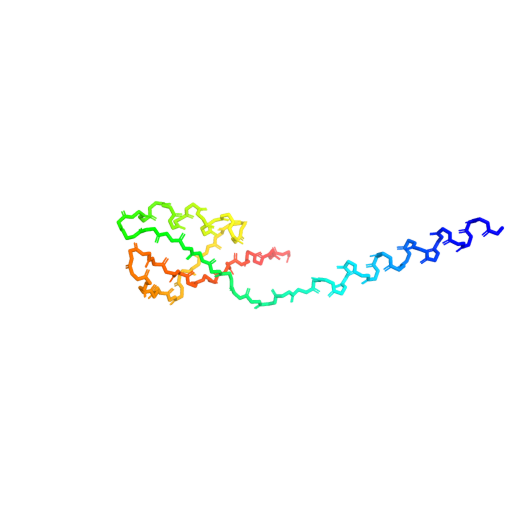 N . ILE A 1 70 ? 2.392 -9.288 -4.729 1.00 89.62 70 ILE A N 1
ATOM 555 C CA . ILE A 1 70 ? 2.528 -10.659 -5.198 1.00 89.62 70 ILE A CA 1
ATOM 556 C C . ILE A 1 70 ? 2.650 -10.586 -6.716 1.00 89.62 70 ILE A C 1
ATOM 558 O O . ILE A 1 70 ? 1.660 -10.466 -7.434 1.00 89.62 70 ILE A O 1
ATOM 562 N N . LYS A 1 71 ? 3.887 -10.637 -7.219 1.00 79.19 71 LYS A N 1
ATOM 563 C CA . LYS A 1 71 ? 4.101 -10.847 -8.651 1.00 79.19 71 LYS A CA 1
ATOM 564 C C . LYS A 1 71 ? 3.598 -12.246 -8.977 1.00 79.19 71 LYS A C 1
ATOM 566 O O . LYS A 1 71 ? 4.102 -13.222 -8.426 1.00 79.19 71 LYS A O 1
ATOM 571 N N . ARG A 1 72 ? 2.613 -12.345 -9.867 1.00 66.56 72 ARG A N 1
ATOM 572 C CA . ARG A 1 72 ? 2.309 -13.622 -10.506 1.00 66.56 72 ARG A CA 1
ATOM 573 C C . ARG A 1 72 ? 3.536 -13.971 -11.341 1.00 66.56 72 ARG A C 1
ATOM 575 O O . ARG A 1 72 ? 3.827 -13.273 -12.309 1.00 66.56 72 ARG A O 1
ATOM 582 N N . GLU A 1 73 ? 4.299 -14.980 -10.928 1.00 57.81 73 GLU A N 1
ATOM 583 C CA . GLU A 1 73 ? 5.256 -15.602 -11.838 1.00 57.81 73 GLU A CA 1
ATOM 584 C C . GLU A 1 73 ? 4.449 -16.088 -13.038 1.00 57.81 73 GLU A C 1
ATOM 586 O O . GLU A 1 73 ? 3.575 -16.949 -12.907 1.00 57.81 73 GLU A O 1
ATOM 591 N N . LEU A 1 74 ? 4.706 -15.492 -14.201 1.00 55.03 74 LEU A N 1
ATOM 592 C CA . LEU A 1 74 ? 4.352 -16.101 -15.470 1.00 55.03 74 LEU A CA 1
ATOM 593 C C . LEU A 1 74 ? 5.163 -17.397 -15.532 1.00 55.03 74 LEU A C 1
ATOM 595 O O . LEU A 1 74 ? 6.322 -17.383 -15.935 1.00 55.03 74 LEU A O 1
ATOM 599 N N . ARG A 1 75 ? 4.586 -18.501 -15.049 1.00 45.69 75 ARG A N 1
ATOM 600 C CA . ARG A 1 75 ? 5.039 -19.846 -15.407 1.00 45.69 75 ARG A CA 1
ATOM 601 C C . ARG A 1 75 ? 4.789 -19.987 -16.908 1.00 45.69 75 ARG A C 1
ATOM 603 O O . ARG A 1 75 ? 3.675 -20.318 -17.310 1.00 45.69 75 ARG A O 1
ATOM 610 N N . GLY A 1 76 ? 5.785 -19.582 -17.692 1.00 38.28 76 GLY A N 1
ATOM 611 C CA . GLY A 1 76 ? 5.944 -19.969 -19.091 1.00 38.28 76 GLY A CA 1
ATOM 612 C C . GLY A 1 76 ? 6.481 -21.384 -19.178 1.00 38.28 76 GLY A C 1
ATOM 613 O O . GLY A 1 76 ? 7.253 -21.766 -18.267 1.00 38.28 76 GLY A O 1
#